Protein AF-A0A8T5LA84-F1 (afdb_monomer_lite)

Structure (mmCIF, N/CA/C/O backbone):
data_AF-A0A8T5LA84-F1
#
_entry.id   AF-A0A8T5LA84-F1
#
loop_
_atom_site.group_PDB
_atom_site.id
_atom_site.type_symbol
_atom_site.label_atom_id
_atom_site.label_alt_id
_atom_site.label_comp_id
_atom_site.label_asym_id
_atom_site.label_entity_id
_atom_site.label_seq_id
_atom_site.pdbx_PDB_ins_code
_atom_site.Cartn_x
_atom_site.Cartn_y
_atom_site.Cartn_z
_atom_site.occupancy
_atom_site.B_iso_or_equiv
_atom_site.auth_seq_id
_atom_site.auth_comp_id
_atom_site.auth_asym_id
_atom_site.auth_atom_id
_atom_site.pdbx_PDB_model_num
ATOM 1 N N . LYS A 1 1 ? 30.511 5.283 -38.772 1.00 49.62 1 LYS A N 1
ATOM 2 C CA . LYS A 1 1 ? 30.432 5.843 -37.396 1.00 49.62 1 LYS A CA 1
ATOM 3 C C . LYS A 1 1 ? 29.235 5.201 -36.701 1.00 49.62 1 LYS A C 1
ATOM 5 O O . LYS A 1 1 ? 28.150 5.296 -37.253 1.00 49.62 1 LYS A O 1
ATOM 10 N N . LYS A 1 2 ? 29.419 4.500 -35.571 1.00 53.62 2 LYS A N 1
ATOM 11 C CA . LYS A 1 2 ? 28.285 3.963 -34.792 1.00 53.62 2 LYS A CA 1
ATOM 12 C C . LYS A 1 2 ? 27.465 5.144 -34.242 1.00 53.62 2 LYS A C 1
ATOM 14 O O . LYS A 1 2 ? 28.095 6.095 -33.768 1.00 53.62 2 LYS A O 1
ATOM 19 N N . PRO A 1 3 ? 26.125 5.131 -34.334 1.00 56.56 3 PRO A N 1
ATOM 20 C CA . PRO A 1 3 ? 25.311 6.212 -33.800 1.00 56.56 3 PRO A CA 1
ATOM 21 C C . PRO A 1 3 ? 25.521 6.278 -32.286 1.00 56.56 3 PRO A C 1
ATOM 23 O O . PRO A 1 3 ? 25.466 5.269 -31.583 1.00 56.56 3 PRO A O 1
ATOM 26 N N . LYS A 1 4 ? 25.853 7.471 -31.795 1.00 60.38 4 LYS A N 1
ATOM 27 C CA . LYS A 1 4 ? 26.060 7.736 -30.374 1.00 60.38 4 LYS A CA 1
ATOM 28 C C . LYS A 1 4 ? 24.663 7.870 -29.772 1.00 60.38 4 LYS A C 1
ATOM 30 O O . LYS A 1 4 ? 24.030 8.898 -29.968 1.00 60.38 4 LYS A O 1
ATOM 35 N N . ILE A 1 5 ? 24.168 6.813 -29.131 1.00 63.06 5 ILE A N 1
ATOM 36 C CA . ILE A 1 5 ? 22.857 6.807 -28.471 1.00 63.06 5 ILE A CA 1
ATOM 37 C C . ILE A 1 5 ? 22.884 7.893 -27.387 1.00 63.06 5 ILE A C 1
ATOM 39 O O . ILE A 1 5 ? 23.559 7.753 -26.364 1.00 63.06 5 ILE A O 1
ATOM 43 N N . SER A 1 6 ? 22.232 9.024 -27.647 1.00 60.50 6 SER A N 1
ATOM 44 C CA . SER A 1 6 ? 22.086 10.114 -26.689 1.00 60.50 6 SER A CA 1
ATOM 45 C C . SER A 1 6 ? 21.038 9.738 -25.650 1.00 60.50 6 SER A C 1
ATOM 47 O O . SER A 1 6 ? 19.949 9.298 -25.992 1.00 60.50 6 SER A O 1
ATOM 49 N N . LYS A 1 7 ? 21.327 9.973 -24.363 1.00 59.53 7 LYS A N 1
ATOM 50 C CA . LYS A 1 7 ? 20.379 9.759 -23.247 1.00 59.53 7 LYS A CA 1
ATOM 51 C C . LYS A 1 7 ? 19.067 10.562 -23.360 1.00 59.53 7 LYS A C 1
ATOM 53 O O . LYS A 1 7 ? 18.181 10.357 -22.543 1.00 59.53 7 LYS A O 1
ATOM 58 N N . VAL A 1 8 ? 18.974 11.483 -24.320 1.00 59.41 8 VAL A N 1
ATO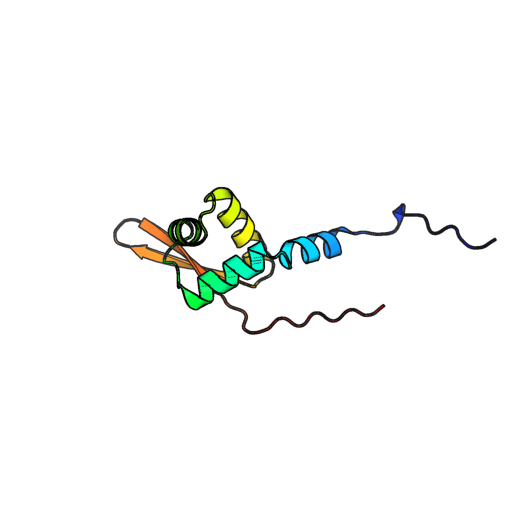M 59 C CA . VAL A 1 8 ? 17.866 12.432 -24.499 1.00 59.41 8 VAL A CA 1
ATOM 60 C C . VAL A 1 8 ? 16.604 11.758 -25.060 1.00 59.41 8 VAL A C 1
ATOM 62 O O . VAL A 1 8 ? 15.513 12.257 -24.818 1.00 59.41 8 VAL A O 1
ATOM 65 N N . ASP A 1 9 ? 16.722 10.596 -25.712 1.00 63.66 9 ASP A N 1
ATOM 66 C CA . ASP A 1 9 ? 15.586 9.938 -26.384 1.00 63.66 9 ASP A CA 1
ATOM 67 C C . ASP A 1 9 ? 14.787 8.961 -25.497 1.00 63.66 9 ASP A C 1
ATOM 69 O O . ASP A 1 9 ? 13.874 8.294 -25.980 1.00 63.66 9 ASP A O 1
ATOM 73 N N . TYR A 1 10 ? 15.111 8.844 -24.204 1.00 72.75 10 TYR A N 1
ATOM 74 C CA . TYR A 1 10 ? 14.466 7.879 -23.307 1.00 72.75 10 TYR A CA 1
ATOM 75 C C . TYR A 1 10 ? 13.589 8.563 -22.254 1.00 72.75 10 TYR A C 1
ATOM 77 O O . TYR A 1 10 ? 14.088 9.279 -21.385 1.00 72.75 10 TYR A O 1
ATOM 85 N N . ASP A 1 11 ? 12.286 8.270 -22.279 1.00 79.12 11 ASP A N 1
ATOM 86 C CA . ASP A 1 11 ? 11.374 8.592 -21.181 1.00 79.12 11 ASP A CA 1
ATOM 87 C C . ASP A 1 11 ? 11.441 7.505 -20.094 1.00 79.12 11 ASP A C 1
ATOM 89 O O . ASP A 1 11 ? 11.004 6.368 -20.277 1.00 79.12 11 ASP A O 1
ATOM 93 N N . PHE A 1 12 ? 11.994 7.866 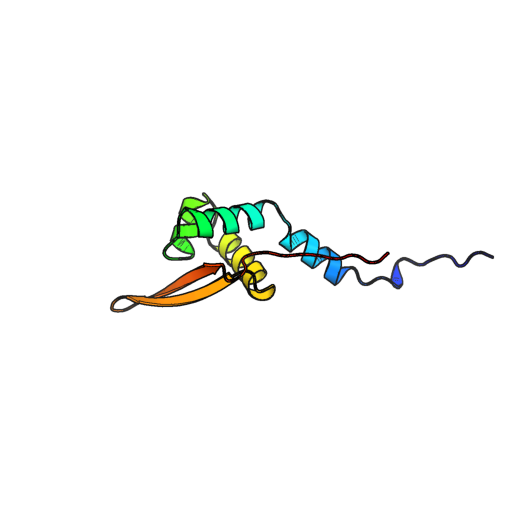-18.936 1.00 85.50 12 PHE A N 1
ATOM 94 C CA . PHE A 1 12 ? 12.106 6.982 -17.774 1.00 85.50 12 PHE A CA 1
ATOM 95 C C . PHE A 1 12 ? 10.952 7.139 -16.770 1.00 85.50 12 PHE A C 1
ATOM 97 O O . PHE A 1 12 ? 10.985 6.533 -15.696 1.00 85.50 12 PHE A O 1
ATOM 104 N N . SER A 1 13 ? 9.931 7.943 -17.073 1.00 86.75 13 SER A N 1
ATOM 105 C CA . SER A 1 13 ? 8.816 8.206 -16.158 1.00 86.75 13 SE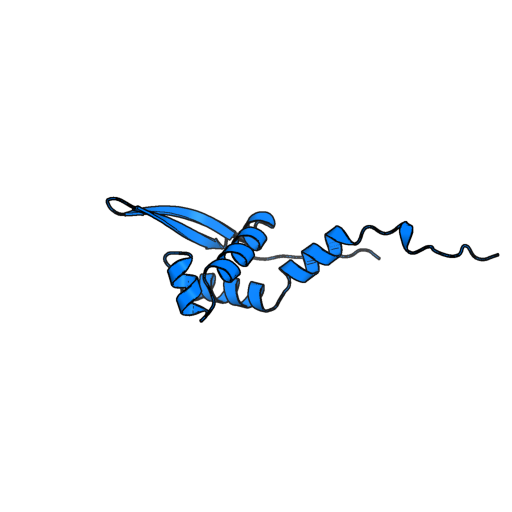R A CA 1
ATOM 106 C C . SER A 1 13 ? 8.073 6.922 -15.767 1.00 86.75 13 SER A C 1
ATOM 108 O O . SER A 1 13 ? 7.838 6.679 -14.580 1.00 86.75 13 SER A O 1
ATOM 110 N N . GLY A 1 14 ? 7.795 6.046 -16.738 1.00 84.81 14 GLY A N 1
ATOM 111 C CA . GLY A 1 14 ? 7.126 4.763 -16.516 1.00 84.81 14 GLY A CA 1
ATOM 112 C C . GLY A 1 14 ? 7.938 3.809 -15.637 1.00 84.81 14 GLY A C 1
ATOM 113 O O . GLY A 1 14 ? 7.410 3.267 -14.665 1.00 84.81 14 GLY A O 1
ATOM 114 N N . ILE A 1 15 ? 9.240 3.649 -15.915 1.00 88.19 15 ILE A N 1
ATOM 115 C CA . ILE A 1 15 ? 10.103 2.769 -15.108 1.00 88.19 15 ILE A CA 1
ATOM 116 C C . ILE A 1 15 ? 10.291 3.315 -13.689 1.00 88.19 15 ILE A C 1
ATOM 118 O O . ILE A 1 15 ? 10.325 2.549 -12.724 1.00 88.19 15 ILE A O 1
ATOM 122 N N . LEU A 1 16 ? 10.362 4.641 -13.538 1.00 89.94 16 LEU A N 1
ATOM 123 C CA . LEU A 1 16 ? 10.440 5.285 -12.234 1.00 89.94 16 LEU A CA 1
ATOM 124 C C . LEU A 1 16 ? 9.180 5.007 -11.412 1.00 89.94 16 LEU A C 1
ATOM 126 O O . LEU A 1 16 ? 9.291 4.635 -10.241 1.00 89.94 16 LEU A O 1
ATOM 130 N N . ALA A 1 17 ? 8.006 5.150 -12.027 1.00 88.81 17 ALA A N 1
ATOM 131 C CA . ALA A 1 17 ? 6.735 4.887 -11.370 1.00 88.81 17 ALA A CA 1
ATOM 132 C C . ALA A 1 17 ? 6.599 3.403 -10.993 1.00 88.81 17 ALA A C 1
ATOM 134 O O . ALA A 1 17 ? 6.202 3.090 -9.871 1.00 88.81 17 ALA A O 1
ATOM 135 N N . LEU A 1 18 ? 7.032 2.489 -11.867 1.00 89.56 18 LEU A N 1
ATOM 136 C CA . LEU A 1 18 ? 7.042 1.062 -11.559 1.00 89.56 18 LEU A CA 1
ATOM 137 C C . LEU A 1 18 ? 7.972 0.728 -10.381 1.00 89.56 18 LEU A C 1
ATOM 139 O O . LEU A 1 18 ? 7.586 -0.003 -9.473 1.00 89.56 18 LEU A O 1
ATOM 143 N N . ARG A 1 19 ? 9.176 1.308 -10.337 1.00 91.38 19 ARG A N 1
ATOM 144 C CA . ARG A 1 19 ? 10.113 1.119 -9.216 1.00 91.38 19 ARG A CA 1
ATOM 145 C C . ARG A 1 19 ? 9.538 1.617 -7.889 1.00 91.38 19 ARG A C 1
ATOM 147 O O . ARG A 1 19 ? 9.733 0.984 -6.857 1.00 91.38 19 ARG A O 1
ATOM 154 N N . GLN A 1 20 ? 8.855 2.758 -7.904 1.00 92.19 20 GLN A N 1
ATOM 155 C CA . GLN A 1 20 ? 8.205 3.313 -6.715 1.00 92.19 20 GLN A CA 1
ATOM 156 C C . GLN A 1 20 ? 7.033 2.430 -6.238 1.00 92.19 20 GLN A C 1
ATOM 158 O O . GLN A 1 20 ? 6.835 2.261 -5.029 1.00 92.19 20 GLN A O 1
ATOM 163 N N . LEU A 1 21 ? 6.290 1.840 -7.181 1.00 91.06 21 LEU A N 1
ATOM 164 C CA . LEU A 1 21 ? 5.183 0.925 -6.912 1.00 91.06 21 LEU A CA 1
ATOM 165 C C . LEU A 1 21 ? 5.677 -0.388 -6.293 1.00 91.06 21 LEU A C 1
ATOM 167 O O . LEU A 1 21 ? 5.101 -0.858 -5.320 1.00 91.06 21 LEU A O 1
ATOM 171 N N . LEU A 1 22 ? 6.773 -0.947 -6.808 1.00 90.88 22 LEU A N 1
ATOM 172 C CA . LEU A 1 22 ? 7.349 -2.219 -6.352 1.00 90.88 22 LEU A CA 1
ATOM 173 C C . LEU A 1 22 ? 8.278 -2.080 -5.132 1.00 90.88 22 LEU A C 1
ATOM 175 O O . LEU A 1 22 ? 9.134 -2.929 -4.894 1.00 90.88 22 LEU A O 1
ATOM 179 N N . SER A 1 23 ? 8.152 -1.002 -4.360 1.00 94.94 23 SER A N 1
ATOM 180 C CA . SER A 1 23 ? 8.993 -0.804 -3.178 1.00 94.94 23 SER A CA 1
ATOM 181 C C . SER A 1 23 ? 8.550 -1.674 -1.996 1.00 94.94 23 SER A C 1
ATOM 183 O O . SER A 1 23 ? 7.371 -1.999 -1.843 1.00 94.94 23 SER A O 1
ATOM 185 N N . ASN A 1 24 ? 9.493 -2.001 -1.108 1.00 95.81 24 ASN A N 1
ATOM 186 C CA . ASN A 1 24 ? 9.232 -2.826 0.080 1.00 95.81 24 ASN A CA 1
ATOM 187 C C . ASN A 1 24 ? 8.108 -2.259 0.960 1.00 95.81 24 ASN A C 1
ATOM 189 O O . ASN A 1 24 ? 7.306 -3.011 1.508 1.00 95.81 24 ASN A O 1
ATOM 193 N N . GLU A 1 25 ? 8.010 -0.933 1.059 1.00 95.50 25 GLU A N 1
ATOM 194 C CA . GLU A 1 25 ? 6.952 -0.276 1.826 1.00 95.50 25 GLU A CA 1
ATOM 195 C C . GLU A 1 25 ? 5.562 -0.499 1.220 1.00 95.50 25 GLU A C 1
ATOM 197 O O . GLU A 1 25 ? 4.603 -0.723 1.958 1.00 95.50 25 GLU A O 1
ATOM 202 N N . LYS A 1 26 ? 5.443 -0.523 -0.113 1.00 95.25 26 LYS A N 1
ATOM 203 C CA . LYS A 1 26 ? 4.181 -0.849 -0.791 1.00 95.25 26 LYS A CA 1
ATOM 204 C C . LYS A 1 26 ? 3.777 -2.298 -0.538 1.00 95.25 26 LYS A C 1
ATOM 206 O O . LYS A 1 26 ? 2.625 -2.553 -0.196 1.00 95.25 26 LYS A O 1
ATOM 211 N N . ALA A 1 27 ? 4.733 -3.226 -0.606 1.00 94.69 27 ALA A N 1
ATOM 212 C CA . ALA A 1 27 ? 4.493 -4.628 -0.265 1.00 94.69 27 ALA A CA 1
ATOM 213 C C . ALA A 1 27 ? 4.053 -4.792 1.202 1.00 94.69 27 ALA A C 1
ATOM 215 O O . ALA A 1 27 ? 3.087 -5.502 1.487 1.00 94.69 27 ALA A O 1
ATOM 216 N N . ARG A 1 28 ? 4.703 -4.081 2.133 1.00 96.75 28 ARG A N 1
ATOM 217 C CA . ARG A 1 28 ? 4.346 -4.081 3.559 1.00 96.75 28 ARG A CA 1
ATOM 218 C C . ARG A 1 28 ? 2.939 -3.529 3.799 1.00 96.75 28 ARG A C 1
ATOM 220 O O . ARG A 1 28 ? 2.189 -4.121 4.571 1.00 96.75 28 ARG A O 1
ATOM 227 N N . ILE A 1 29 ? 2.557 -2.441 3.126 1.00 97.12 29 ILE A N 1
ATOM 228 C CA . ILE A 1 29 ? 1.197 -1.883 3.193 1.00 97.12 29 ILE A CA 1
ATOM 229 C C . ILE A 1 29 ? 0.163 -2.914 2.733 1.00 97.12 29 ILE A C 1
ATOM 231 O O . ILE A 1 29 ? -0.783 -3.183 3.472 1.00 97.12 29 ILE A O 1
ATOM 235 N N . LEU A 1 30 ? 0.361 -3.526 1.561 1.00 95.81 30 LEU A N 1
ATOM 236 C CA . LEU A 1 30 ? -0.554 -4.541 1.031 1.00 95.81 30 LEU A CA 1
ATOM 237 C C . LEU A 1 30 ? -0.667 -5.742 1.981 1.00 95.81 30 LEU A C 1
ATOM 239 O O . LEU A 1 30 ? -1.770 -6.183 2.301 1.00 95.81 30 LEU A O 1
ATOM 243 N N . HIS A 1 31 ? 0.455 -6.223 2.517 1.00 95.88 31 HIS A N 1
ATOM 244 C CA . HIS A 1 31 ? 0.454 -7.287 3.518 1.00 95.88 31 HIS A CA 1
ATOM 245 C C . HIS A 1 31 ? -0.388 -6.908 4.750 1.00 95.88 31 HIS A C 1
ATOM 247 O O . HIS A 1 31 ? -1.233 -7.686 5.196 1.00 95.88 31 HIS A O 1
ATOM 253 N N . VAL A 1 32 ? -0.212 -5.698 5.291 1.00 97.56 32 VAL A N 1
ATOM 254 C CA . VAL A 1 32 ? -0.962 -5.259 6.477 1.00 97.56 32 VAL A CA 1
ATOM 255 C C . VAL A 1 32 ? -2.450 -5.078 6.184 1.00 97.56 32 VAL A C 1
ATOM 257 O O . VAL A 1 32 ? -3.271 -5.482 7.009 1.00 97.56 32 VAL A O 1
ATOM 260 N N . ILE A 1 33 ? -2.820 -4.546 5.017 1.00 96.12 33 ILE A N 1
ATOM 261 C CA . ILE A 1 33 ? -4.229 -4.445 4.611 1.00 96.12 33 ILE A CA 1
ATOM 262 C C . ILE A 1 33 ? -4.860 -5.844 4.536 1.00 96.12 33 ILE A C 1
ATOM 264 O O . ILE A 1 33 ? -5.916 -6.066 5.132 1.00 96.12 33 ILE A O 1
ATOM 268 N N . LYS A 1 34 ? -4.181 -6.804 3.891 1.00 94.50 34 LYS A N 1
ATOM 269 C CA . LYS A 1 34 ? -4.672 -8.179 3.709 1.00 94.50 34 LYS A CA 1
ATOM 270 C C . LYS A 1 34 ? -4.850 -8.930 5.031 1.00 94.50 34 LYS A C 1
ATOM 272 O O . LYS A 1 34 ? -5.882 -9.565 5.244 1.00 94.50 34 LYS A O 1
ATOM 277 N N . HIS A 1 35 ? -3.853 -8.863 5.913 1.00 96.44 35 HIS A N 1
ATOM 278 C CA . HIS A 1 35 ? -3.795 -9.715 7.106 1.00 96.44 35 HIS A CA 1
ATOM 279 C C . HIS A 1 35 ? -4.352 -9.060 8.373 1.00 96.44 35 HIS A C 1
ATOM 281 O O . HIS A 1 35 ? -4.876 -9.763 9.233 1.00 96.44 35 HIS A O 1
ATOM 287 N N . HIS A 1 36 ? -4.284 -7.732 8.492 1.00 95.56 36 HIS A N 1
ATOM 288 C CA . HIS A 1 36 ? -4.711 -7.014 9.699 1.00 95.56 36 HIS A CA 1
ATOM 289 C C . HIS A 1 36 ? -5.947 -6.128 9.503 1.00 95.56 36 HIS A C 1
ATOM 291 O O . HIS A 1 36 ? -6.392 -5.527 10.481 1.00 95.56 36 HIS A O 1
ATOM 297 N N . LYS A 1 37 ? -6.491 -6.051 8.277 1.00 92.50 37 LYS A N 1
ATOM 298 C CA . LYS A 1 37 ? -7.792 -5.439 7.936 1.00 92.50 37 LYS A CA 1
ATOM 299 C C . LYS A 1 37 ? -8.051 -4.104 8.661 1.00 92.50 37 LYS A C 1
ATOM 301 O O . LYS A 1 37 ? -8.983 -4.012 9.462 1.00 92.50 37 LYS A O 1
ATOM 306 N N . PRO A 1 38 ? -7.209 -3.079 8.439 1.00 94.69 38 PRO A N 1
ATOM 307 C CA . PRO A 1 38 ? -7.358 -1.787 9.098 1.00 94.69 38 PRO A CA 1
ATOM 308 C C . PRO A 1 38 ? -8.710 -1.145 8.764 1.00 94.69 38 PRO A C 1
ATOM 310 O O . PRO A 1 38 ? -9.195 -1.241 7.639 1.00 94.69 38 PRO A O 1
ATOM 313 N N . LEU A 1 39 ? -9.295 -0.433 9.727 1.00 92.19 39 LEU A N 1
ATOM 314 C CA . LEU A 1 39 ? -10.615 0.204 9.563 1.00 92.19 39 LEU A CA 1
ATOM 315 C C . LEU A 1 39 ? -10.546 1.628 8.986 1.00 92.19 39 LEU A C 1
ATOM 317 O O . LEU A 1 39 ? -11.564 2.286 8.794 1.00 92.19 39 LEU A O 1
ATOM 321 N N . SER A 1 40 ? -9.341 2.164 8.802 1.00 92.94 40 SER A N 1
ATOM 322 C CA . SER A 1 40 ? -9.098 3.493 8.235 1.00 92.94 40 SER A CA 1
ATOM 323 C C . SER A 1 40 ? -7.623 3.660 7.878 1.00 92.94 40 SER A C 1
ATOM 325 O O . SER A 1 40 ? -6.772 2.914 8.366 1.00 92.94 40 SER A O 1
ATOM 327 N N . ILE A 1 41 ? -7.298 4.709 7.121 1.00 94.44 41 ILE A N 1
ATOM 328 C CA . ILE A 1 41 ? -5.906 5.110 6.848 1.00 94.44 41 ILE A CA 1
ATOM 329 C C . ILE A 1 41 ? -5.124 5.370 8.148 1.00 94.44 41 ILE A C 1
ATOM 331 O O . ILE A 1 41 ? -3.956 5.010 8.263 1.00 94.44 41 ILE A O 1
ATOM 335 N N . TYR A 1 42 ? -5.770 5.957 9.159 1.00 94.19 42 TYR A N 1
ATOM 336 C CA . TYR A 1 42 ? -5.129 6.244 10.444 1.00 94.19 42 TYR A CA 1
ATOM 337 C C . TYR A 1 42 ? -4.803 4.973 11.238 1.00 94.19 42 TYR A C 1
ATOM 339 O O . TYR A 1 42 ? -3.728 4.864 11.826 1.00 94.19 42 TYR A O 1
ATOM 347 N N . ASP A 1 43 ? -5.708 3.995 11.227 1.00 95.44 43 ASP A N 1
ATOM 348 C CA . ASP A 1 43 ? -5.471 2.686 11.840 1.00 95.44 43 ASP A CA 1
ATOM 349 C C . ASP A 1 43 ? -4.349 1.927 11.113 1.00 95.44 43 ASP A C 1
ATOM 351 O O . ASP A 1 43 ? -3.441 1.398 11.751 1.00 95.44 43 ASP A O 1
ATOM 355 N N . LEU A 1 44 ? -4.328 1.966 9.777 1.00 96.81 44 LEU A N 1
ATOM 356 C CA . LEU A 1 44 ? -3.224 1.412 8.991 1.00 96.81 44 LEU A CA 1
ATOM 357 C C . LEU A 1 44 ? -1.881 2.067 9.350 1.00 96.81 44 LEU A C 1
ATOM 359 O O . LEU A 1 44 ? -0.898 1.363 9.566 1.00 96.81 44 LEU A O 1
ATOM 363 N N . ALA A 1 45 ? -1.842 3.395 9.467 1.00 97.19 45 ALA A N 1
ATOM 364 C CA . ALA A 1 45 ? -0.633 4.120 9.846 1.00 97.19 45 ALA A CA 1
ATOM 365 C C . ALA A 1 45 ? -0.109 3.704 11.229 1.00 97.19 45 ALA A C 1
ATOM 367 O O . ALA A 1 45 ? 1.089 3.470 11.383 1.00 97.19 45 ALA A O 1
ATOM 368 N N . LYS A 1 46 ? -1.009 3.509 12.205 1.00 97.50 46 LYS A N 1
ATOM 36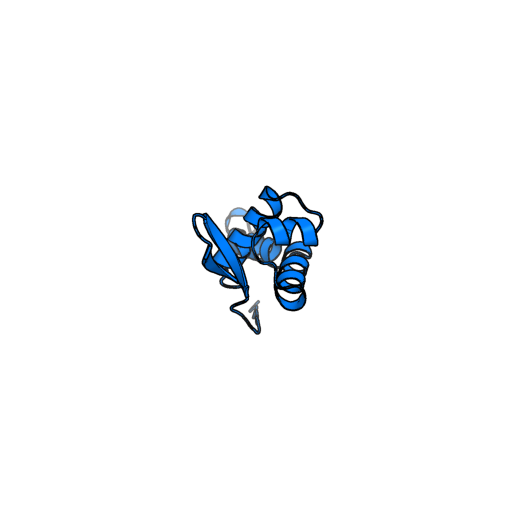9 C CA . LYS A 1 46 ? -0.654 2.959 13.522 1.00 97.50 46 LYS A CA 1
ATOM 370 C C . LYS A 1 46 ? -0.094 1.541 13.437 1.00 97.50 46 LYS A C 1
ATOM 372 O O . LYS A 1 46 ? 0.919 1.261 14.062 1.00 97.50 46 LYS A O 1
ATOM 377 N N . LYS A 1 47 ? -0.723 0.654 12.660 1.00 97.12 47 LYS A N 1
ATOM 378 C CA . LYS A 1 47 ? -0.257 -0.737 12.490 1.00 97.12 47 LYS A CA 1
ATOM 379 C C . LYS A 1 47 ? 1.102 -0.827 11.791 1.00 97.12 47 LYS A C 1
ATOM 381 O O . LYS A 1 47 ? 1.850 -1.768 12.031 1.00 97.12 47 LYS A O 1
ATOM 386 N N . LEU A 1 48 ? 1.410 0.128 10.917 1.00 97.00 48 LEU A N 1
ATOM 387 C CA . LEU A 1 48 ? 2.692 0.211 10.219 1.00 97.00 48 LEU A CA 1
ATOM 388 C C . LEU A 1 48 ? 3.791 0.894 11.036 1.00 97.00 48 LEU A C 1
ATOM 390 O O . LEU A 1 48 ? 4.947 0.808 10.629 1.00 97.00 48 LEU A O 1
ATOM 394 N N . ASP A 1 49 ? 3.439 1.559 12.139 1.00 97.31 49 ASP A N 1
ATOM 395 C CA . ASP A 1 49 ? 4.317 2.479 12.869 1.00 97.31 49 ASP A CA 1
ATOM 396 C C . ASP A 1 49 ? 4.910 3.563 11.947 1.00 97.31 49 ASP A C 1
ATOM 398 O O . ASP A 1 49 ? 6.117 3.785 11.862 1.00 97.31 49 ASP A O 1
ATOM 402 N N . ARG A 1 50 ? 4.041 4.201 11.148 1.00 97.06 50 ARG A N 1
ATOM 403 C CA . ARG A 1 50 ? 4.430 5.210 10.149 1.00 97.06 50 ARG A CA 1
ATOM 404 C C . ARG A 1 50 ? 3.554 6.454 10.220 1.00 97.06 50 ARG A C 1
ATOM 406 O O . ARG A 1 50 ? 2.397 6.422 10.632 1.00 97.06 50 ARG A O 1
ATOM 413 N N . GLY A 1 51 ? 4.104 7.575 9.755 1.00 97.38 51 GLY A N 1
ATOM 414 C CA . GLY A 1 51 ? 3.377 8.839 9.674 1.00 97.38 51 GLY A CA 1
ATOM 415 C C . GLY A 1 51 ? 2.210 8.782 8.682 1.00 97.38 51 GLY A C 1
ATOM 416 O O . GLY A 1 51 ? 2.373 8.333 7.547 1.00 97.38 51 GLY A O 1
ATOM 417 N N . PHE A 1 52 ? 1.052 9.316 9.086 1.00 95.56 52 PHE A N 1
ATOM 418 C CA . PHE A 1 52 ? -0.190 9.307 8.297 1.00 95.56 52 PHE A CA 1
ATOM 419 C C . PHE A 1 52 ? -0.005 9.813 6.862 1.00 95.56 52 PHE A C 1
ATOM 421 O O . PHE A 1 52 ? -0.468 9.171 5.926 1.00 95.56 52 PHE A O 1
ATOM 428 N N . LYS A 1 53 ? 0.697 10.940 6.678 1.00 96.31 53 LYS A N 1
ATOM 429 C CA . LYS A 1 53 ? 0.925 11.534 5.352 1.00 96.31 53 LYS A CA 1
ATOM 430 C C . LYS A 1 53 ? 1.656 10.570 4.416 1.00 96.31 53 LYS A C 1
ATOM 432 O O . LYS A 1 53 ? 1.210 10.359 3.300 1.00 96.31 53 LYS A O 1
ATOM 437 N N . SER A 1 54 ? 2.728 9.945 4.902 1.00 96.31 54 SER A N 1
ATOM 438 C CA . SER A 1 54 ? 3.529 9.014 4.105 1.00 96.31 54 SER A CA 1
ATOM 439 C C . SER A 1 54 ? 2.728 7.772 3.709 1.00 96.31 54 SER A C 1
ATOM 441 O O . SER A 1 54 ? 2.790 7.350 2.560 1.00 96.31 54 SER A O 1
ATOM 443 N N . VAL A 1 55 ? 1.920 7.239 4.630 1.00 97.06 55 VAL A N 1
ATOM 444 C CA . VAL A 1 55 ? 1.016 6.117 4.341 1.00 97.06 55 VAL A CA 1
ATOM 445 C C . VAL A 1 55 ? -0.056 6.527 3.333 1.00 97.06 55 VAL A C 1
ATOM 447 O O . VAL A 1 55 ? -0.320 5.793 2.391 1.00 97.06 55 VAL A O 1
ATOM 450 N N . ASN A 1 56 ? -0.646 7.712 3.480 1.00 95.94 56 ASN A N 1
ATOM 451 C CA . ASN A 1 56 ? -1.647 8.221 2.549 1.00 95.94 56 ASN A CA 1
ATOM 452 C C . ASN A 1 56 ? -1.086 8.416 1.130 1.00 95.94 56 ASN A C 1
ATOM 454 O O . ASN A 1 56 ? -1.745 8.057 0.158 1.00 95.94 56 ASN A O 1
ATOM 458 N N . ASP A 1 57 ? 0.132 8.943 1.004 1.00 96.19 57 ASP A N 1
ATOM 459 C CA . ASP A 1 57 ? 0.804 9.106 -0.289 1.00 96.19 57 ASP A CA 1
ATOM 460 C C . ASP A 1 57 ? 1.095 7.740 -0.937 1.00 96.19 57 ASP A C 1
ATOM 462 O O . ASP A 1 57 ? 0.891 7.557 -2.140 1.00 96.19 57 ASP A O 1
ATOM 466 N N . ASP A 1 58 ? 1.490 6.747 -0.133 1.00 96.69 58 ASP A N 1
ATOM 467 C CA . ASP A 1 58 ? 1.670 5.375 -0.599 1.00 96.69 58 ASP A CA 1
ATOM 468 C C . ASP A 1 58 ? 0.349 4.741 -1.071 1.00 96.69 58 ASP A C 1
ATOM 470 O O . ASP A 1 58 ? 0.322 4.098 -2.123 1.00 96.69 58 ASP A O 1
ATOM 474 N N . LEU A 1 59 ? -0.749 4.942 -0.335 1.00 96.56 59 LEU A N 1
ATOM 475 C CA . LEU A 1 59 ? -2.069 4.424 -0.701 1.00 96.56 59 LEU A CA 1
ATOM 476 C C . LEU A 1 59 ? -2.597 5.056 -1.991 1.00 96.56 59 LEU A C 1
ATOM 478 O O . LEU A 1 59 ? -3.060 4.330 -2.859 1.00 96.56 59 LEU A O 1
ATOM 482 N N . LYS A 1 60 ? -2.460 6.3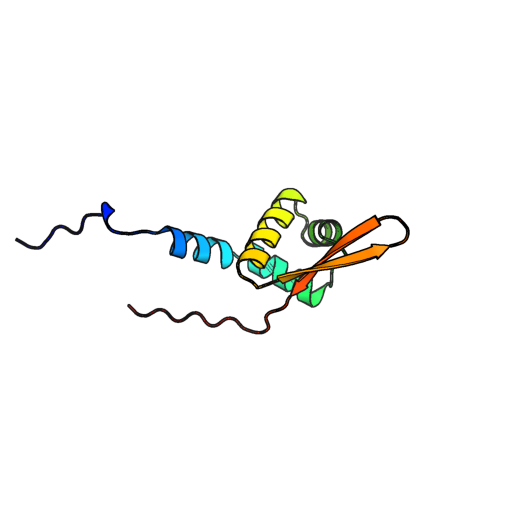76 -2.170 1.00 95.19 60 LYS A N 1
ATOM 483 C CA . LYS A 1 60 ? -2.838 7.052 -3.426 1.00 95.19 60 LYS A CA 1
ATOM 484 C C . LYS A 1 60 ? -2.086 6.500 -4.628 1.00 95.19 60 LYS A C 1
ATOM 486 O O . LYS A 1 60 ? -2.625 6.415 -5.727 1.00 95.19 60 LYS A O 1
ATOM 491 N N . MET A 1 61 ? -0.820 6.135 -4.434 1.00 94.19 61 MET A N 1
ATOM 492 C CA . MET A 1 61 ? -0.054 5.488 -5.485 1.00 94.19 61 MET A CA 1
ATOM 493 C C . MET A 1 61 ? -0.613 4.094 -5.793 1.00 94.19 61 MET A C 1
ATOM 495 O O . MET A 1 61 ? -0.829 3.784 -6.957 1.00 94.19 61 MET A O 1
ATOM 499 N N . LEU A 1 62 ? -0.876 3.274 -4.773 1.00 95.50 62 LEU A N 1
ATOM 500 C CA . LEU A 1 62 ? -1.475 1.947 -4.957 1.00 95.50 62 LEU A CA 1
ATOM 501 C C . LEU A 1 62 ? -2.848 2.023 -5.641 1.00 95.50 62 LEU A C 1
ATOM 503 O O . LEU A 1 62 ? -3.103 1.242 -6.552 1.00 95.50 62 LEU A O 1
ATOM 507 N N . GLU A 1 63 ? -3.683 2.986 -5.255 1.00 95.19 63 GLU A N 1
ATOM 508 C CA . GLU A 1 63 ? -4.988 3.266 -5.865 1.00 95.19 63 GLU A CA 1
ATOM 509 C C . GLU A 1 63 ? -4.841 3.667 -7.335 1.00 95.19 63 GLU A C 1
ATOM 511 O O . GLU A 1 63 ? -5.483 3.087 -8.205 1.00 95.19 63 GLU A O 1
ATOM 516 N N . ARG A 1 64 ? -3.919 4.587 -7.651 1.00 92.69 64 ARG A N 1
ATOM 517 C CA . ARG A 1 64 ? -3.640 5.004 -9.035 1.00 92.69 64 ARG A CA 1
ATOM 5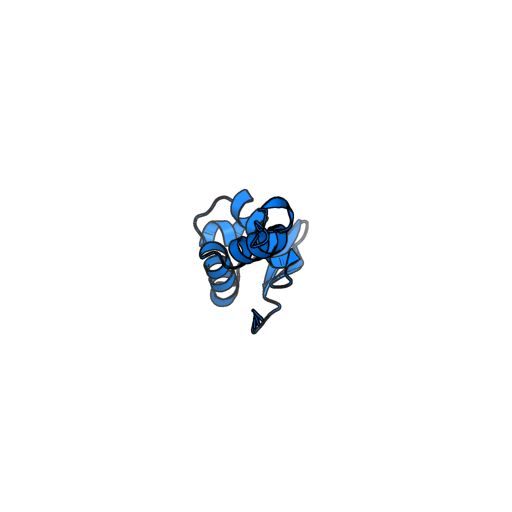18 C C . ARG A 1 64 ? -3.250 3.834 -9.943 1.00 92.69 64 ARG A C 1
ATOM 520 O O . ARG A 1 64 ? -3.528 3.876 -11.137 1.00 92.69 64 ARG A O 1
ATOM 527 N N . PHE A 1 65 ? -2.572 2.827 -9.396 1.00 91.00 65 PHE A N 1
ATOM 528 C CA . PHE A 1 65 ? -2.189 1.614 -10.121 1.00 91.00 65 PHE A CA 1
ATOM 529 C C . PHE A 1 65 ? -3.219 0.478 -10.004 1.00 91.00 65 PHE A C 1
ATOM 531 O O . PHE A 1 65 ? -2.965 -0.613 -10.509 1.00 91.00 65 PHE A O 1
ATOM 538 N N . GLY A 1 66 ? -4.362 0.723 -9.358 1.00 91.56 66 GLY A N 1
ATOM 539 C CA . GLY A 1 66 ? -5.473 -0.219 -9.253 1.00 91.56 66 GLY A CA 1
ATOM 540 C C . GLY A 1 66 ? -5.252 -1.368 -8.271 1.00 91.56 66 GLY A C 1
ATOM 541 O O . GLY A 1 66 ? -5.940 -2.371 -8.372 1.00 91.56 66 GLY A O 1
ATOM 542 N N . PHE A 1 67 ? -4.299 -1.271 -7.339 1.00 93.88 67 PHE A N 1
ATOM 543 C CA . PHE A 1 67 ? -4.068 -2.324 -6.337 1.00 93.88 67 PHE A CA 1
ATOM 544 C C . PHE A 1 67 ? -5.087 -2.290 -5.205 1.00 93.88 67 PHE A C 1
ATOM 546 O O . PHE A 1 67 ? -5.374 -3.318 -4.588 1.00 93.88 67 PHE A O 1
ATOM 553 N N . ILE A 1 68 ? -5.572 -1.092 -4.890 1.00 95.56 68 ILE A N 1
ATOM 554 C CA . ILE A 1 68 ? -6.515 -0.860 -3.808 1.00 95.56 68 ILE A CA 1
ATOM 555 C C . ILE A 1 68 ? -7.608 0.102 -4.254 1.00 95.56 68 ILE A C 1
ATOM 557 O O . ILE A 1 68 ? -7.390 0.916 -5.148 1.00 95.56 68 ILE A O 1
ATOM 561 N N . GLU A 1 69 ? -8.722 0.070 -3.542 1.00 95.25 69 GLU A N 1
ATOM 562 C CA . GLU A 1 69 ? -9.763 1.093 -3.588 1.00 95.25 69 GLU A CA 1
ATOM 563 C C . GLU A 1 69 ? -10.077 1.579 -2.170 1.00 95.25 69 GLU A C 1
ATOM 565 O O . GLU A 1 69 ? -9.791 0.899 -1.176 1.00 95.25 69 GLU A O 1
ATOM 570 N N . PHE A 1 70 ? -10.661 2.773 -2.062 1.00 94.00 70 PHE A N 1
ATOM 571 C CA . PHE A 1 70 ? -11.193 3.271 -0.800 1.00 94.00 70 PHE A CA 1
ATOM 572 C C . PHE A 1 70 ? -12.700 3.071 -0.739 1.00 94.00 70 PHE A C 1
ATOM 574 O O . PHE A 1 70 ? -13.461 3.744 -1.428 1.00 94.00 70 PHE A O 1
ATOM 581 N N . THR A 1 71 ? -13.139 2.213 0.172 1.00 90.06 71 THR A N 1
ATOM 582 C CA . THR A 1 71 ? -14.556 2.127 0.526 1.00 90.06 71 THR A CA 1
ATOM 583 C C . THR A 1 71 ? -14.890 3.179 1.579 1.00 90.06 71 THR A C 1
ATOM 585 O O . THR A 1 71 ? -14.147 3.356 2.553 1.00 90.06 71 THR A O 1
ATOM 588 N N . GLU A 1 72 ? -16.004 3.882 1.387 1.00 86.69 72 GLU A N 1
ATOM 589 C CA . GLU A 1 72 ? -16.538 4.812 2.377 1.00 86.69 72 GLU A CA 1
ATOM 590 C C . GLU A 1 72 ? -17.418 4.080 3.387 1.00 86.69 72 GLU A C 1
ATOM 592 O O . GLU A 1 72 ? -18.446 3.500 3.040 1.00 86.69 72 GLU A O 1
ATOM 597 N N . GLU A 1 73 ? -17.058 4.169 4.663 1.00 80.38 73 GLU A N 1
ATOM 598 C CA . GLU A 1 73 ? -17.884 3.659 5.752 1.00 80.38 73 GLU A CA 1
ATOM 599 C C . GLU A 1 73 ? -18.475 4.832 6.544 1.00 80.38 73 GLU A C 1
ATOM 601 O O . GLU A 1 73 ? -17.753 5.625 7.163 1.00 80.38 73 GLU A O 1
ATOM 606 N N . LYS A 1 74 ? -19.808 4.963 6.517 1.00 78.19 74 LYS A N 1
ATOM 607 C CA . LYS A 1 74 ? -20.537 5.991 7.272 1.00 78.19 74 LYS A CA 1
ATOM 608 C C . LYS A 1 74 ? -20.768 5.511 8.699 1.00 78.19 74 LYS A C 1
ATOM 610 O O . LYS A 1 74 ? -21.588 4.633 8.945 1.00 78.19 74 LYS A O 1
ATOM 615 N N . THR A 1 75 ? -20.093 6.130 9.663 1.00 72.75 75 THR A N 1
ATOM 616 C CA . THR A 1 75 ? -20.342 5.891 11.091 1.00 72.75 75 THR A CA 1
ATOM 617 C C . THR A 1 75 ? -20.946 7.134 11.727 1.00 72.75 75 THR A C 1
ATOM 619 O O . THR A 1 75 ? -20.232 8.113 11.930 1.00 72.75 75 THR A O 1
ATOM 622 N N . LYS A 1 76 ? -22.238 7.087 12.083 1.00 73.69 76 LYS A N 1
ATOM 623 C CA . LYS A 1 76 ? -23.027 8.147 12.754 1.00 73.69 76 LYS A CA 1
ATOM 624 C C . LYS A 1 76 ? -22.874 9.553 12.130 1.00 73.69 76 LYS A C 1
ATOM 626 O O . LYS A 1 76 ? -23.753 9.953 11.384 1.00 73.69 76 LYS A O 1
ATOM 631 N N . ASN A 1 77 ? -21.756 10.252 12.370 1.00 82.00 77 ASN A N 1
ATOM 632 C CA . ASN A 1 77 ? -21.443 11.599 11.859 1.00 82.00 77 ASN A CA 1
ATOM 633 C C . ASN A 1 77 ? -20.097 11.706 11.099 1.00 82.00 77 ASN A C 1
ATOM 635 O O . ASN A 1 77 ? -19.619 12.814 10.862 1.00 82.00 77 ASN A O 1
ATOM 639 N N . ARG A 1 78 ? -19.417 10.598 10.772 1.00 76.31 78 ARG A N 1
ATOM 640 C CA . ARG A 1 78 ? -18.109 10.616 10.087 1.00 76.31 78 ARG A CA 1
ATOM 641 C C . ARG A 1 78 ? -18.070 9.627 8.928 1.00 76.31 78 ARG A C 1
ATOM 643 O O . ARG A 1 78 ? -18.586 8.519 9.047 1.00 76.31 78 ARG A O 1
ATOM 650 N N . ILE A 1 79 ? -17.411 10.031 7.845 1.00 79.19 79 ILE A N 1
ATOM 651 C CA . ILE A 1 79 ? -17.051 9.162 6.723 1.00 79.19 79 ILE A CA 1
ATOM 652 C C . ILE A 1 79 ? -15.609 8.712 6.949 1.00 79.19 79 ILE A C 1
ATOM 654 O O . ILE A 1 79 ? -14.727 9.538 7.198 1.00 79.19 79 ILE A O 1
ATOM 658 N N . ARG A 1 80 ? -15.375 7.401 6.931 1.00 81.56 80 ARG A N 1
ATOM 659 C CA . ARG A 1 80 ? -14.031 6.822 6.980 1.00 81.56 80 ARG A CA 1
ATOM 660 C C . ARG A 1 80 ? -13.691 6.243 5.618 1.00 81.56 80 ARG A C 1
ATOM 662 O O . ARG A 1 80 ? -14.494 5.513 5.054 1.00 81.56 80 ARG A O 1
ATOM 669 N N . HIS A 1 81 ? -12.483 6.532 5.147 1.00 84.38 81 HIS A N 1
ATOM 670 C CA . HIS A 1 81 ? -11.914 5.876 3.976 1.00 84.38 81 HIS A CA 1
ATOM 671 C C . HIS A 1 81 ? -11.136 4.650 4.440 1.00 84.38 81 HIS A C 1
ATOM 673 O O . HIS A 1 81 ? -10.107 4.764 5.123 1.00 84.38 81 HIS A O 1
ATOM 679 N N . LYS A 1 82 ? -11.666 3.479 4.108 1.00 91.44 82 LYS A N 1
ATOM 680 C CA . LYS A 1 82 ? -11.059 2.188 4.403 1.00 91.44 82 LYS A CA 1
ATOM 681 C C . LYS A 1 82 ? -10.389 1.663 3.129 1.00 91.44 82 LYS A C 1
ATOM 683 O O . LYS A 1 82 ? -11.084 1.535 2.124 1.00 91.44 82 LYS A O 1
ATOM 688 N N . PRO A 1 83 ? -9.072 1.390 3.149 1.00 93.69 83 PRO A N 1
ATOM 689 C CA . PRO A 1 83 ? -8.388 0.818 1.999 1.00 93.69 83 PRO A CA 1
ATOM 690 C C . PRO A 1 83 ? -8.681 -0.685 1.894 1.00 93.69 83 PRO A C 1
ATOM 692 O O . PRO A 1 83 ? -8.505 -1.421 2.868 1.00 93.69 83 PRO A O 1
ATOM 695 N N . GLU A 1 84 ? -9.076 -1.141 0.710 1.00 94.38 84 GLU A N 1
ATOM 696 C CA . GLU A 1 84 ? -9.320 -2.551 0.395 1.00 94.38 84 GLU A CA 1
ATOM 697 C C . GLU A 1 84 ? -8.500 -2.971 -0.824 1.00 94.38 84 GLU A C 1
ATOM 699 O O . GLU A 1 84 ? -8.369 -2.210 -1.776 1.00 94.38 84 GLU A O 1
ATOM 704 N N . ILE A 1 85 ? -7.912 -4.170 -0.786 1.00 94.88 85 ILE A N 1
ATOM 705 C CA . ILE A 1 85 ? -7.170 -4.718 -1.929 1.00 94.88 85 ILE A CA 1
ATOM 706 C C . ILE A 1 85 ? -8.174 -5.289 -2.921 1.00 94.88 85 ILE A C 1
ATOM 708 O O . ILE A 1 85 ? -8.979 -6.138 -2.544 1.00 94.88 85 ILE A O 1
ATOM 712 N N . VAL A 1 86 ? -8.074 -4.858 -4.177 1.00 93.94 86 VAL A N 1
ATOM 713 C CA . VAL A 1 86 ? -8.951 -5.303 -5.274 1.00 93.94 86 VAL A CA 1
ATOM 714 C C . VAL A 1 86 ? -8.232 -6.200 -6.286 1.00 93.94 86 VAL A C 1
ATOM 716 O O . VAL A 1 86 ? -8.837 -6.666 -7.246 1.00 93.94 86 VAL A O 1
ATOM 719 N N . VAL A 1 87 ? -6.939 -6.467 -6.067 1.00 88.88 87 VAL A N 1
ATOM 720 C CA . VAL A 1 87 ? -6.117 -7.330 -6.926 1.00 88.88 87 VAL A CA 1
ATOM 721 C C . VAL A 1 87 ? -5.659 -8.586 -6.199 1.00 88.88 87 VAL A C 1
ATOM 723 O O . VAL A 1 87 ? -5.108 -8.525 -5.100 1.00 88.88 87 VAL A O 1
ATOM 726 N N . ASP A 1 88 ? -5.801 -9.728 -6.865 1.00 84.19 88 ASP A N 1
ATOM 727 C CA . ASP A 1 88 ? -5.288 -11.003 -6.360 1.00 84.19 88 ASP A CA 1
ATOM 728 C C . ASP A 1 88 ? -3.872 -11.301 -6.859 1.00 84.19 88 ASP A C 1
ATOM 730 O O . ASP A 1 88 ? -3.060 -11.887 -6.142 1.00 84.19 88 ASP A O 1
ATOM 734 N N . THR A 1 89 ? -3.546 -10.924 -8.099 1.00 83.94 89 THR A N 1
ATOM 735 C CA . THR A 1 89 ? -2.254 -11.226 -8.733 1.00 83.94 89 THR A CA 1
ATOM 736 C C . THR A 1 89 ? -1.863 -10.134 -9.724 1.00 83.94 89 THR A C 1
ATOM 738 O O . THR A 1 89 ? -2.703 -9.632 -10.466 1.00 83.94 89 THR A O 1
ATOM 741 N N . MET A 1 90 ? -0.570 -9.795 -9.764 1.00 79.75 90 MET A N 1
ATOM 742 C CA . MET A 1 90 ? 0.017 -8.901 -10.762 1.00 79.75 90 MET A CA 1
ATOM 743 C C . MET A 1 90 ? 1.092 -9.648 -11.553 1.00 79.75 90 MET A C 1
ATOM 745 O O . MET A 1 90 ? 2.030 -10.188 -10.969 1.00 79.75 90 MET A O 1
ATOM 749 N N . ILE A 1 91 ? 0.977 -9.641 -12.880 1.00 81.94 91 ILE A N 1
ATOM 750 C CA . ILE A 1 91 ? 1.982 -10.195 -13.791 1.00 81.94 91 ILE A CA 1
ATOM 751 C C . ILE A 1 91 ? 2.524 -9.047 -14.637 1.00 81.94 91 ILE A C 1
ATOM 753 O O . ILE A 1 91 ? 1.764 -8.372 -15.329 1.00 81.94 91 ILE A O 1
ATOM 757 N N . ILE A 1 92 ? 3.838 -8.830 -14.584 1.00 82.12 92 ILE A N 1
ATOM 758 C CA . ILE A 1 92 ? 4.518 -7.818 -15.394 1.00 82.12 92 ILE A CA 1
ATOM 759 C C . ILE A 1 92 ? 5.387 -8.530 -16.419 1.00 82.12 92 ILE A C 1
ATOM 761 O O . ILE A 1 92 ? 6.346 -9.210 -16.061 1.00 82.12 92 ILE A O 1
ATOM 765 N N . ASN A 1 93 ? 5.062 -8.345 -17.695 1.00 83.25 93 ASN A N 1
ATOM 766 C CA . ASN A 1 93 ? 5.841 -8.881 -18.801 1.00 83.25 93 ASN A CA 1
ATOM 767 C C . ASN A 1 93 ? 6.699 -7.769 -19.403 1.00 83.25 93 ASN A C 1
ATOM 769 O O . ASN A 1 93 ? 6.175 -6.742 -19.834 1.00 83.25 93 ASN A O 1
ATOM 773 N N . PHE A 1 94 ? 8.009 -7.991 -19.467 1.00 78.75 94 PHE A N 1
ATOM 774 C CA . PHE A 1 94 ? 8.930 -7.121 -20.189 1.00 78.75 94 PHE A CA 1
ATOM 775 C C . PHE A 1 94 ? 9.331 -7.794 -21.495 1.00 78.75 94 PHE A C 1
ATOM 777 O O . PHE A 1 94 ? 9.698 -8.968 -21.507 1.00 78.75 94 PHE A O 1
ATOM 784 N N . LYS A 1 95 ? 9.286 -7.037 -22.588 1.00 72.25 95 LYS A N 1
ATOM 785 C CA . LYS A 1 95 ? 9.876 -7.433 -23.864 1.00 72.25 95 LYS A CA 1
ATOM 786 C C . LYS A 1 95 ? 11.058 -6.505 -24.116 1.00 72.25 95 LYS A C 1
ATOM 788 O O . LYS A 1 95 ? 10.862 -5.293 -24.174 1.00 72.25 95 LYS A O 1
ATOM 793 N N . VAL A 1 96 ? 12.255 -7.082 -24.170 1.00 67.56 96 VAL A N 1
ATOM 794 C CA . VAL A 1 96 ? 13.512 -6.385 -24.483 1.00 67.56 96 VAL A CA 1
ATOM 795 C C . VAL A 1 96 ? 13.798 -6.533 -25.967 1.00 67.56 96 VAL A C 1
ATOM 797 O O . VAL A 1 96 ? 13.565 -7.650 -26.486 1.00 67.56 96 VAL A O 1
#

Secondary structure (DSSP, 8-state):
------GGG---HHHHHHHHHTSHHHHHHHHHHHHH--SSHHHHHHHHT--HHHHHHHHHHHHHTTSEEEEEEEETTEEEEEEEE--S--------

pLDDT: mean 87.44, std 11.7, range [49.62, 97.56]

Radius of gyration: 17.85 Å; chains: 1; bounding box: 54×24×51 Å

Foldseek 3Di:
DPDDPDPVPDDCVVVVLVPLCPDPVVVVLLVCCVPVVAPALVSSCVVVVHDSVVSVVSLVSCVVVQQWDWDWDDDPPDTGTGIDGPDDDDDDDDDD

Sequence (96 aa):
KKPKISKVDYDFSGILALRQLLSNEKARILHVIKHHKPLSIYDLAKKLDRGFKSVNDDLKMLERFGFIEFTEEKTKNRIRHKPEIVVDTMIINFKV